Protein AF-A0A7Z7J350-F1 (afdb_monomer_lite)

InterPro domains:
  IPR003439 ABC transporter-like, ATP-binding domain [PF00005] (32-60)
  IPR027417 P-loop containing nucleoside triphosphate hydrolase [G3DSA:3.40.50.300] (2-67)
  IPR027417 P-loop containing nucleoside triphosphate hydrolase [SSF52540] (19-60)

Secondary structure (DSSP, 8-state):
-----EEEEEEEEE-TTS-EEEEEEEEEE-SS-------TTSSHHHHHHHHTT-SPPPTTS---EE--------

pLDDT: mean 73.67, std 17.95, range [35.47, 92.88]

Foldseek 3Di:
DQFFKWWWFQDWAADPVRHTLGGTDTDIGTPDDDDDDDDPPSCSVVVVCVLVVVDDHDPPGDTPRPSVSDPDDD

Organism: Xanthomonas campestris pv. phaseoli (NCBI:txid317013)

Structure (mmCIF, N/CA/C/O backbone):
data_AF-A0A7Z7J350-F1
#
_entry.id   AF-A0A7Z7J350-F1
#
loop_
_atom_site.group_PDB
_atom_site.id
_atom_site.type_symbol
_atom_site.label_atom_id
_atom_site.label_alt_id
_atom_site.label_comp_id
_atom_site.label_asym_id
_atom_site.label_entity_id
_atom_site.label_seq_id
_atom_site.pdbx_PDB_ins_code
_atom_site.Cartn_x
_atom_site.Cartn_y
_atom_site.Cartn_z
_atom_site.occupancy
_atom_site.B_iso_or_equiv
_atom_site.auth_seq_id
_atom_site.auth_comp_id
_atom_site.auth_asym_id
_atom_site.auth_atom_id
_atom_site.pdbx_PDB_model_num
ATOM 1 N N . MET A 1 1 ? -21.756 -5.784 15.719 1.00 50.03 1 MET A N 1
ATOM 2 C CA . MET A 1 1 ? -20.787 -4.681 15.891 1.00 50.03 1 MET A CA 1
ATOM 3 C C . MET A 1 1 ? -19.706 -4.878 14.844 1.00 50.03 1 MET A C 1
ATOM 5 O O . MET A 1 1 ? -19.011 -5.879 14.903 1.00 50.03 1 MET A O 1
ATOM 9 N N . THR A 1 2 ? -19.662 -4.036 13.815 1.00 53.03 2 THR A N 1
ATOM 10 C CA . THR A 1 2 ? -18.682 -4.131 12.725 1.00 53.03 2 THR A CA 1
ATOM 11 C C . THR A 1 2 ? -17.377 -3.481 13.168 1.00 53.03 2 THR A C 1
ATOM 13 O O . THR A 1 2 ? -17.355 -2.295 13.483 1.00 53.03 2 THR A O 1
ATOM 16 N N . CYS A 1 3 ? -16.309 -4.261 13.225 1.00 59.62 3 CYS A N 1
ATOM 17 C CA . CYS A 1 3 ? -14.966 -3.841 13.571 1.00 59.62 3 CYS A CA 1
ATOM 18 C C . CYS A 1 3 ? -14.288 -3.551 12.230 1.00 59.62 3 CYS A C 1
ATOM 20 O O . CYS A 1 3 ? -13.970 -4.505 11.522 1.00 59.62 3 CYS A O 1
ATOM 22 N N . PRO A 1 4 ? -14.196 -2.283 11.795 1.00 74.38 4 PRO A N 1
ATOM 23 C CA . PRO A 1 4 ? -13.557 -1.950 10.532 1.00 74.38 4 PRO A CA 1
ATOM 24 C C . PRO A 1 4 ? -12.111 -2.444 10.528 1.00 74.38 4 PRO A C 1
ATOM 26 O O . PRO A 1 4 ? -11.348 -2.142 11.447 1.00 74.38 4 PRO A O 1
ATOM 29 N N . SER A 1 5 ? -11.755 -3.182 9.483 1.00 78.56 5 SER A N 1
ATOM 30 C CA . SER A 1 5 ? -10.378 -3.496 9.133 1.00 78.56 5 SER A CA 1
ATOM 31 C C . SER A 1 5 ? -10.152 -3.199 7.655 1.00 78.56 5 SER A C 1
ATOM 33 O O . SER A 1 5 ? -11.075 -3.223 6.835 1.00 78.56 5 SER A O 1
ATOM 35 N N . LEU A 1 6 ? -8.912 -2.860 7.326 1.00 83.06 6 LEU A N 1
ATOM 36 C CA . LEU A 1 6 ? -8.473 -2.610 5.964 1.00 83.06 6 LEU A CA 1
ATOM 37 C C . LEU A 1 6 ? -7.560 -3.758 5.554 1.00 83.06 6 LEU A C 1
ATOM 39 O O . LEU A 1 6 ? -6.561 -4.023 6.225 1.00 83.06 6 LEU A O 1
ATOM 43 N N . THR A 1 7 ? -7.910 -4.429 4.457 1.00 82.44 7 THR A N 1
ATOM 44 C CA . THR A 1 7 ? -7.105 -5.525 3.917 1.00 82.44 7 THR A CA 1
ATOM 45 C C . THR A 1 7 ? -6.653 -5.207 2.496 1.00 82.44 7 THR A C 1
ATOM 47 O O . THR A 1 7 ? -7.442 -4.770 1.660 1.00 82.44 7 THR A O 1
ATOM 50 N N . LEU A 1 8 ? -5.368 -5.424 2.244 1.00 82.62 8 LEU A N 1
ATOM 51 C CA . LEU A 1 8 ? -4.778 -5.526 0.919 1.00 82.62 8 LEU A CA 1
ATOM 52 C C . LEU A 1 8 ? -4.376 -6.986 0.715 1.00 82.62 8 LEU A C 1
ATOM 54 O O . LEU A 1 8 ? -3.621 -7.517 1.530 1.00 82.62 8 LEU A O 1
ATOM 58 N N . GLU A 1 9 ? -4.867 -7.609 -0.351 1.00 82.69 9 GLU A N 1
ATOM 59 C CA . GLU A 1 9 ? -4.552 -8.996 -0.707 1.00 82.69 9 GLU A CA 1
ATOM 60 C C . GLU A 1 9 ? -3.873 -9.026 -2.075 1.00 82.69 9 GLU A C 1
ATOM 62 O O . GLU A 1 9 ? -4.371 -8.425 -3.028 1.00 82.69 9 GLU A O 1
ATOM 67 N N . SER A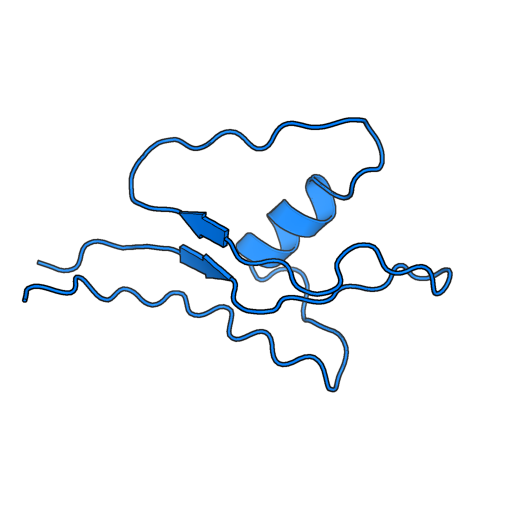 1 10 ? -2.720 -9.693 -2.146 1.00 84.75 10 SER A N 1
ATOM 68 C CA . SER A 1 10 ? -1.918 -9.887 -3.359 1.00 84.75 10 SER A CA 1
ATOM 69 C C . SER A 1 10 ? -1.746 -8.638 -4.226 1.00 84.75 10 SER A C 1
ATOM 71 O O . SER A 1 10 ? -1.850 -8.671 -5.454 1.00 84.75 10 SER A O 1
ATOM 73 N N . VAL A 1 11 ? -1.448 -7.508 -3.579 1.00 82.00 11 VAL A N 1
ATOM 74 C CA . VAL A 1 11 ? -1.255 -6.240 -4.281 1.00 82.00 11 VAL A CA 1
ATOM 75 C C . VAL A 1 11 ? 0.088 -6.234 -5.000 1.00 82.00 11 VAL A C 1
ATOM 77 O O . VAL A 1 11 ? 1.149 -6.369 -4.383 1.00 82.00 11 VAL A O 1
ATOM 80 N N . ALA A 1 12 ? 0.030 -5.989 -6.307 1.00 83.75 12 ALA A N 1
ATOM 81 C CA . ALA A 1 12 ? 1.184 -5.721 -7.147 1.00 83.75 12 ALA A CA 1
ATOM 82 C C . ALA A 1 12 ? 1.158 -4.270 -7.645 1.00 83.75 12 ALA A C 1
ATOM 84 O O . ALA A 1 12 ? 0.115 -3.742 -8.033 1.00 83.75 12 ALA A O 1
ATOM 85 N N . TYR A 1 13 ? 2.320 -3.619 -7.646 1.00 83.00 13 TYR A N 1
ATOM 86 C CA . TYR A 1 13 ? 2.485 -2.268 -8.170 1.00 83.00 13 TYR A CA 1
ATOM 87 C C . TYR A 1 13 ? 3.825 -2.151 -8.881 1.00 83.00 13 TYR A C 1
ATOM 89 O O . TYR A 1 13 ? 4.863 -2.518 -8.330 1.00 83.00 13 TYR A O 1
ATOM 97 N N . VAL A 1 14 ? 3.796 -1.605 -10.090 1.00 85.00 14 VAL A N 1
ATOM 98 C CA . VAL A 1 14 ? 4.973 -1.384 -10.929 1.00 85.00 14 VAL A CA 1
ATOM 99 C C . VAL A 1 14 ? 5.177 0.119 -11.067 1.00 85.00 14 VAL A C 1
ATOM 101 O O . VAL A 1 14 ? 4.224 0.871 -11.283 1.00 85.00 14 VAL A O 1
ATOM 104 N N . LEU A 1 15 ? 6.414 0.569 -10.885 1.00 83.44 15 LEU A N 1
ATOM 105 C CA . LEU A 1 15 ? 6.788 1.963 -11.079 1.00 83.44 15 LEU A CA 1
ATOM 106 C C . LEU A 1 15 ? 6.726 2.339 -12.571 1.00 83.44 15 LEU A C 1
ATOM 108 O O . LEU A 1 15 ? 6.790 1.468 -13.437 1.00 83.44 15 LEU A O 1
ATOM 112 N N . PRO A 1 16 ? 6.647 3.639 -12.907 1.00 79.25 16 PRO A N 1
ATOM 113 C CA . PRO A 1 16 ? 6.638 4.086 -14.303 1.00 79.25 16 PRO A CA 1
ATOM 114 C C . PRO A 1 16 ? 7.870 3.663 -15.119 1.00 79.25 16 PRO A C 1
ATOM 116 O O . PRO A 1 16 ? 7.807 3.633 -16.343 1.00 79.25 16 PRO A O 1
ATOM 119 N N . ASP A 1 17 ? 8.982 3.337 -14.456 1.00 83.12 17 ASP A N 1
ATOM 120 C CA . ASP A 1 17 ? 10.207 2.820 -15.077 1.00 83.12 17 ASP A CA 1
ATOM 121 C C . ASP A 1 17 ? 10.153 1.309 -15.387 1.00 83.12 17 ASP A C 1
ATOM 123 O O . ASP A 1 17 ? 11.118 0.745 -15.898 1.00 83.12 17 ASP A O 1
ATOM 127 N N . GLY A 1 18 ? 9.029 0.649 -15.087 1.00 82.31 18 GLY A N 1
ATOM 128 C CA . GLY A 1 18 ? 8.820 -0.782 -15.295 1.00 82.31 18 GLY A CA 1
ATOM 129 C C . GLY A 1 18 ? 9.340 -1.666 -14.162 1.00 82.31 18 GLY A C 1
ATOM 130 O O . GLY A 1 18 ? 9.143 -2.881 -14.207 1.00 82.31 18 GLY A O 1
ATOM 131 N N . SER A 1 19 ? 9.975 -1.101 -13.132 1.00 84.62 19 SER A N 1
ATOM 132 C CA . SER A 1 19 ? 10.457 -1.882 -11.995 1.00 84.62 19 SER A CA 1
ATOM 133 C C . SER A 1 19 ? 9.312 -2.241 -11.031 1.00 84.62 19 SER A C 1
ATOM 135 O O . SER A 1 19 ? 8.474 -1.391 -10.705 1.00 84.62 19 SER A O 1
ATOM 137 N N . PRO A 1 20 ? 9.219 -3.501 -10.561 1.00 83.94 20 PRO A N 1
ATOM 138 C CA . PRO A 1 20 ? 8.204 -3.885 -9.589 1.00 83.94 20 PRO A CA 1
ATOM 139 C C . PRO A 1 20 ? 8.520 -3.258 -8.225 1.00 83.94 20 PRO A C 1
ATOM 141 O O . PRO A 1 20 ? 9.586 -3.489 -7.656 1.00 83.94 20 PRO A O 1
ATOM 144 N N . LEU A 1 21 ? 7.576 -2.487 -7.686 1.00 87.31 21 LEU A N 1
ATOM 145 C CA . LEU A 1 21 ? 7.637 -1.955 -6.323 1.00 87.31 21 LEU A CA 1
ATOM 146 C C . LEU A 1 21 ? 7.078 -2.964 -5.317 1.00 87.31 21 LEU A C 1
ATOM 148 O O . LEU A 1 21 ? 7.668 -3.185 -4.264 1.00 87.31 21 LEU A O 1
ATOM 152 N N . PHE A 1 22 ? 5.946 -3.579 -5.669 1.00 86.81 22 PHE A N 1
ATOM 153 C CA . PHE A 1 22 ? 5.275 -4.634 -4.911 1.00 86.81 22 PHE A CA 1
ATOM 154 C C . PHE A 1 22 ? 4.863 -5.750 -5.875 1.00 86.81 22 PHE A C 1
ATOM 156 O O . PHE A 1 22 ? 4.440 -5.460 -6.994 1.00 86.81 22 PHE A O 1
ATOM 163 N N . SER A 1 23 ? 4.962 -7.008 -5.451 1.00 83.12 23 SER A N 1
ATOM 164 C CA . SER A 1 23 ? 4.607 -8.175 -6.274 1.00 83.12 23 SER A CA 1
ATOM 165 C C . SER A 1 23 ? 3.535 -9.073 -5.654 1.00 83.12 23 SER A C 1
ATOM 167 O O . SER A 1 23 ? 2.809 -9.721 -6.396 1.00 83.12 23 SER A O 1
ATOM 169 N N . ASP A 1 24 ? 3.427 -9.108 -4.326 1.00 83.88 24 ASP A N 1
ATOM 170 C CA . ASP A 1 24 ? 2.434 -9.901 -3.585 1.00 83.88 24 ASP A CA 1
ATOM 171 C C . ASP A 1 24 ? 2.277 -9.331 -2.165 1.00 83.88 24 ASP A C 1
ATOM 173 O O . ASP A 1 24 ? 2.590 -9.959 -1.149 1.00 83.88 24 ASP A O 1
ATOM 177 N N . LEU A 1 25 ? 1.919 -8.048 -2.091 1.00 83.50 25 LEU A N 1
ATOM 178 C CA . LEU A 1 25 ? 1.821 -7.353 -0.816 1.00 83.50 25 LEU A CA 1
ATOM 179 C C . LEU A 1 25 ? 0.490 -7.681 -0.137 1.00 83.50 25 LEU A C 1
ATOM 181 O O . LEU A 1 25 ? -0.578 -7.330 -0.637 1.00 83.50 25 LEU A O 1
ATOM 185 N N . ASN A 1 26 ? 0.593 -8.306 1.035 1.00 84.12 26 ASN A N 1
ATOM 186 C CA . ASN A 1 26 ? -0.532 -8.681 1.881 1.00 84.12 26 ASN A CA 1
ATOM 187 C C . ASN A 1 26 ? -0.455 -7.900 3.196 1.00 84.12 26 ASN A C 1
ATOM 189 O O . ASN A 1 26 ? 0.521 -8.020 3.940 1.00 84.12 26 ASN A O 1
ATOM 193 N N . ILE A 1 27 ? -1.458 -7.067 3.467 1.00 85.75 27 ILE A N 1
ATOM 194 C CA . ILE A 1 27 ? -1.507 -6.212 4.658 1.00 85.75 27 ILE A CA 1
ATOM 195 C C . ILE A 1 27 ? -2.899 -6.278 5.265 1.00 85.75 27 ILE A C 1
ATOM 197 O O . ILE A 1 27 ? -3.892 -6.096 4.570 1.00 85.75 27 ILE A O 1
ATOM 201 N N . HIS A 1 28 ? -2.953 -6.455 6.582 1.00 86.38 28 HIS A N 1
ATOM 202 C CA . HIS A 1 28 ? -4.171 -6.344 7.370 1.00 86.38 28 HIS A CA 1
ATOM 203 C C . HIS A 1 28 ? -3.963 -5.297 8.464 1.00 86.38 28 HIS A C 1
ATOM 205 O O . HIS A 1 28 ? -3.074 -5.441 9.306 1.00 86.38 28 HIS A O 1
ATOM 211 N N . ILE A 1 29 ? -4.772 -4.241 8.438 1.00 86.31 29 ILE A N 1
ATOM 212 C CA . ILE A 1 29 ? -4.766 -3.163 9.428 1.00 86.31 29 ILE A CA 1
ATOM 213 C C . ILE A 1 29 ? -6.083 -3.236 10.191 1.00 86.31 29 ILE A C 1
ATOM 215 O O . ILE A 1 29 ? -7.162 -3.139 9.605 1.00 86.31 29 ILE A O 1
ATOM 219 N N . ASP A 1 30 ? -5.980 -3.432 11.502 1.00 86.81 30 ASP A N 1
ATOM 220 C CA . ASP A 1 30 ? -7.113 -3.392 12.417 1.00 86.81 30 ASP A CA 1
ATOM 221 C C . ASP A 1 30 ? -7.331 -1.959 12.942 1.00 86.81 30 ASP A C 1
ATOM 223 O O . ASP A 1 30 ? -6.876 -0.974 12.364 1.00 86.81 30 ASP A O 1
ATOM 227 N N . GLN A 1 31 ? -8.051 -1.816 14.050 1.00 84.94 31 GLN A N 1
ATOM 228 C CA . GLN A 1 31 ? -8.349 -0.508 14.635 1.00 84.94 31 GLN A CA 1
ATOM 229 C C . GLN A 1 31 ? -7.158 0.137 15.365 1.00 84.94 31 GLN A C 1
ATOM 231 O O . GLN A 1 31 ? -7.293 1.238 15.903 1.00 84.94 31 GLN A O 1
ATOM 236 N N . ARG A 1 32 ? -6.004 -0.536 15.451 1.00 87.69 32 ARG A N 1
ATOM 237 C CA . ARG A 1 32 ? -4.836 -0.021 16.167 1.00 87.69 32 ARG A CA 1
ATOM 238 C C . ARG A 1 32 ? -4.060 0.951 15.290 1.00 87.69 32 ARG A C 1
ATOM 240 O O . ARG A 1 32 ? -3.886 0.753 14.087 1.00 87.69 32 ARG A O 1
ATOM 247 N N . ALA A 1 33 ? -3.515 1.986 15.925 1.00 85.81 33 AL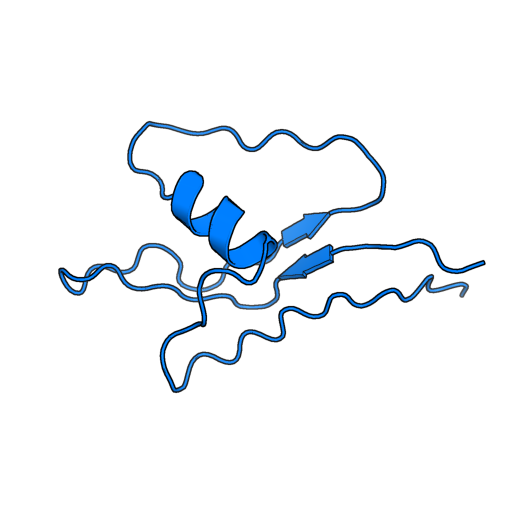A A N 1
ATOM 248 C CA . ALA A 1 33 ? -2.597 2.901 15.265 1.00 85.81 33 ALA A CA 1
ATOM 249 C C . ALA A 1 33 ? -1.373 2.126 14.751 1.00 85.81 33 ALA A C 1
ATOM 251 O O . ALA A 1 33 ? -0.583 1.601 15.536 1.00 85.81 33 ALA A O 1
ATOM 252 N N . THR A 1 34 ? -1.233 2.058 13.428 1.00 87.94 34 THR A N 1
ATOM 253 C CA . THR A 1 34 ? -0.172 1.309 12.752 1.00 87.94 34 THR A CA 1
ATOM 254 C C . THR A 1 34 ? 0.745 2.279 12.016 1.00 87.94 34 THR A C 1
ATOM 256 O O . 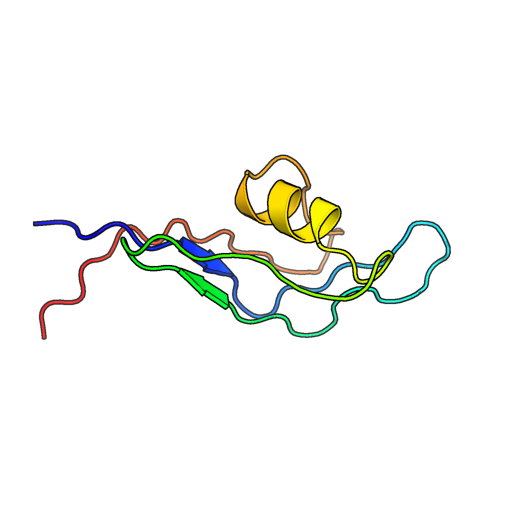THR A 1 34 ? 0.292 3.100 11.221 1.00 87.94 34 THR A O 1
ATOM 259 N N . GLY A 1 35 ? 2.047 2.205 12.296 1.00 89.69 35 GLY A N 1
ATOM 260 C CA . GLY A 1 35 ? 3.061 3.028 11.640 1.00 89.69 35 GLY A CA 1
ATOM 261 C C . GLY A 1 35 ? 3.678 2.316 10.439 1.00 89.69 35 GLY A C 1
ATOM 262 O O . GLY A 1 35 ? 4.134 1.182 10.5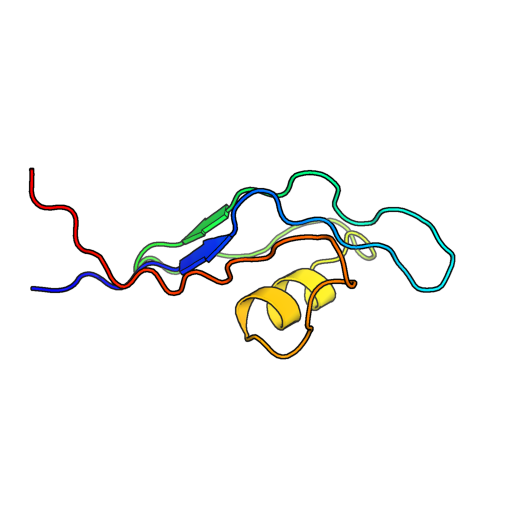57 1.00 89.69 35 GLY A O 1
ATOM 263 N N . LEU A 1 36 ? 3.753 3.000 9.296 1.00 89.06 36 LEU A N 1
ATOM 264 C CA . LEU A 1 36 ? 4.464 2.510 8.116 1.00 89.06 36 LEU A CA 1
ATOM 265 C C . LEU A 1 36 ? 5.922 2.990 8.132 1.00 89.06 36 LEU A C 1
ATOM 267 O O . LEU A 1 36 ? 6.203 4.170 7.912 1.00 89.06 36 LEU A O 1
ATOM 271 N N . VAL A 1 37 ? 6.860 2.071 8.360 1.00 90.75 37 VAL A N 1
ATOM 272 C CA . VAL A 1 37 ? 8.300 2.362 8.469 1.00 90.75 37 VAL A CA 1
ATOM 273 C C . VAL A 1 37 ? 9.110 1.659 7.381 1.00 90.75 37 VAL A C 1
ATOM 275 O O . VAL A 1 37 ? 8.708 0.633 6.844 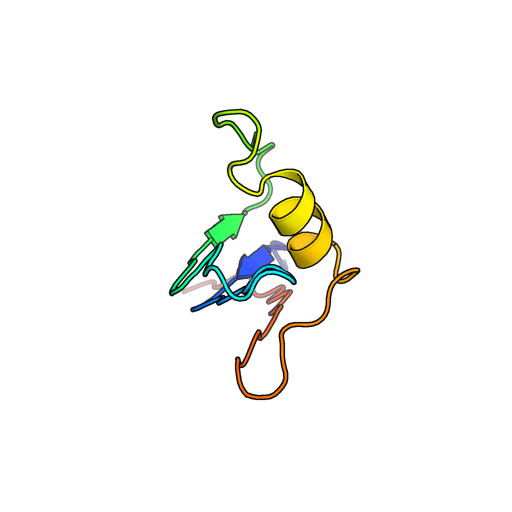1.00 90.75 37 VAL A O 1
ATOM 278 N N . GLY A 1 38 ? 10.265 2.226 7.029 1.00 88.06 38 GLY A N 1
ATOM 279 C CA . GLY A 1 38 ? 11.159 1.674 6.009 1.00 88.06 38 GLY A CA 1
ATOM 280 C C . GLY A 1 38 ? 12.066 2.735 5.393 1.00 88.06 38 GLY A C 1
ATOM 281 O O . GLY A 1 38 ? 11.869 3.936 5.604 1.00 88.06 38 GLY A O 1
ATOM 282 N N . ARG A 1 39 ? 13.052 2.306 4.599 1.00 91.81 39 ARG A N 1
ATOM 283 C CA . ARG A 1 39 ? 14.006 3.207 3.927 1.00 91.81 39 ARG A CA 1
ATOM 284 C C . ARG A 1 39 ? 13.300 4.186 2.980 1.00 91.81 39 ARG A C 1
ATOM 286 O O . ARG A 1 39 ? 12.174 3.954 2.529 1.00 91.81 39 ARG A O 1
ATOM 293 N N . ASN A 1 40 ? 13.942 5.311 2.686 1.00 87.81 40 ASN A N 1
ATOM 294 C CA . ASN A 1 40 ? 13.455 6.213 1.642 1.00 87.81 40 ASN A CA 1
ATOM 295 C C . ASN A 1 40 ? 13.496 5.501 0.285 1.00 87.81 40 ASN A C 1
ATOM 297 O O . ASN A 1 40 ? 14.410 4.725 0.027 1.00 87.81 40 ASN A O 1
ATOM 301 N N . GLY A 1 41 ? 12.466 5.713 -0.535 1.00 85.12 41 GLY A N 1
ATOM 302 C CA . GLY A 1 41 ? 12.324 5.051 -1.836 1.00 85.12 41 GLY A CA 1
ATOM 303 C C . GLY A 1 41 ? 11.649 3.673 -1.821 1.00 85.12 41 GLY A C 1
ATOM 304 O O . GLY A 1 41 ? 11.272 3.200 -2.879 1.00 85.12 41 GLY A O 1
ATOM 305 N N . VAL A 1 42 ? 11.386 3.056 -0.659 1.00 87.31 42 VAL A N 1
ATOM 306 C CA . VAL A 1 42 ? 10.767 1.706 -0.587 1.00 87.31 42 VAL A CA 1
ATOM 307 C C . VAL A 1 42 ? 9.266 1.664 -0.941 1.00 87.31 42 VAL A C 1
ATOM 309 O O . VAL A 1 42 ? 8.624 0.632 -0.811 1.00 87.31 42 VAL A O 1
ATOM 312 N N . GLY A 1 43 ? 8.666 2.793 -1.334 1.00 88.69 43 GLY A N 1
ATOM 313 C CA . GLY A 1 43 ? 7.255 2.829 -1.741 1.00 88.69 43 GLY A CA 1
ATOM 314 C C . GLY A 1 43 ? 6.240 3.176 -0.650 1.00 88.69 43 GLY A C 1
ATOM 315 O O . GLY A 1 43 ? 5.047 3.025 -0.879 1.00 88.69 43 GLY A O 1
ATOM 316 N N . LYS A 1 44 ? 6.660 3.701 0.512 1.00 92.88 44 LYS A N 1
ATOM 317 C CA . LYS A 1 44 ? 5.733 4.057 1.611 1.00 92.88 44 LYS A CA 1
ATOM 318 C C . LYS A 1 44 ? 4.597 4.995 1.182 1.00 92.88 44 LYS A C 1
ATOM 320 O O . LYS A 1 44 ? 3.442 4.749 1.501 1.00 92.88 44 LYS A O 1
ATOM 325 N N . SER A 1 45 ? 4.919 6.055 0.438 1.00 90.62 45 SER A N 1
ATOM 326 C CA . SER A 1 45 ? 3.917 7.012 -0.053 1.00 90.62 45 SER A CA 1
ATOM 327 C C . SER A 1 45 ? 2.989 6.395 -1.100 1.00 90.62 45 SER A C 1
ATOM 329 O O . SER A 1 45 ? 1.817 6.748 -1.157 1.00 90.62 45 SER A O 1
ATOM 331 N N . VAL A 1 46 ? 3.496 5.455 -1.906 1.00 88.94 46 VAL A N 1
ATOM 332 C CA . VAL A 1 46 ? 2.678 4.692 -2.860 1.00 88.94 46 VAL A CA 1
ATOM 333 C C . VAL A 1 46 ? 1.709 3.794 -2.098 1.00 88.94 46 VAL A C 1
ATOM 335 O O . VAL A 1 46 ? 0.518 3.814 -2.380 1.00 88.94 46 VAL A O 1
ATOM 338 N N . LEU A 1 47 ? 2.190 3.087 -1.073 1.00 88.12 47 LEU A N 1
ATOM 339 C CA . LEU A 1 47 ? 1.352 2.251 -0.223 1.00 88.12 47 LEU A CA 1
ATOM 340 C C . LEU A 1 47 ? 0.268 3.060 0.498 1.00 88.12 47 LEU A C 1
ATOM 342 O O . LEU A 1 47 ? -0.888 2.659 0.490 1.00 88.12 47 LEU A O 1
ATOM 346 N N . ALA A 1 48 ? 0.608 4.220 1.065 1.00 88.62 48 ALA A N 1
ATOM 347 C CA . ALA A 1 48 ? -0.371 5.098 1.707 1.00 88.62 48 ALA A CA 1
ATOM 348 C C . ALA A 1 48 ? -1.485 5.535 0.739 1.00 88.62 48 ALA A C 1
ATOM 350 O O . ALA A 1 48 ? -2.657 5.522 1.102 1.00 88.62 48 ALA A O 1
ATOM 351 N N . ARG A 1 49 ? -1.133 5.856 -0.511 1.00 86.38 49 ARG A N 1
ATOM 352 C CA . ARG A 1 49 ? -2.102 6.207 -1.558 1.00 86.38 49 ARG A CA 1
ATOM 353 C C . ARG A 1 49 ? -2.949 5.022 -2.021 1.00 86.38 49 ARG A C 1
ATOM 355 O O . ARG A 1 49 ? -4.130 5.206 -2.290 1.00 86.38 49 ARG A O 1
ATOM 362 N N . LEU A 1 50 ? -2.373 3.820 -2.090 1.00 82.88 50 LEU A N 1
ATOM 363 C CA . LEU A 1 50 ? -3.119 2.585 -2.366 1.00 82.88 50 LEU A CA 1
ATOM 364 C C . LEU A 1 50 ? -4.145 2.309 -1.256 1.00 82.88 50 LEU A C 1
ATOM 366 O O . LEU A 1 50 ? -5.306 2.047 -1.547 1.00 82.88 50 LEU A O 1
ATOM 370 N N . LEU A 1 51 ? -3.738 2.441 0.012 1.00 82.00 51 LEU A N 1
ATOM 371 C CA . LEU A 1 51 ? -4.621 2.299 1.177 1.00 82.00 51 LEU A CA 1
ATOM 372 C C . LEU A 1 51 ? -5.736 3.362 1.199 1.00 82.00 51 LEU A C 1
ATOM 374 O O . LEU A 1 51 ? -6.850 3.067 1.621 1.00 82.00 51 LEU A O 1
ATOM 378 N N . ALA A 1 52 ? -5.450 4.580 0.729 1.00 83.75 52 ALA A N 1
ATOM 379 C CA . ALA A 1 52 ? -6.424 5.666 0.602 1.00 83.75 52 ALA A CA 1
ATOM 380 C C . ALA A 1 52 ? -7.347 5.538 -0.629 1.00 83.75 52 ALA A C 1
ATOM 382 O O . ALA A 1 52 ? -8.271 6.335 -0.779 1.00 83.75 52 ALA A O 1
ATOM 383 N N . GLY A 1 53 ? -7.102 4.570 -1.521 1.00 78.38 53 GLY A N 1
ATOM 384 C CA . GLY A 1 53 ? -7.837 4.424 -2.781 1.00 78.38 53 GLY A CA 1
ATOM 385 C C . GLY A 1 53 ? -7.520 5.499 -3.832 1.00 78.38 53 GLY A C 1
ATOM 386 O O . GLY A 1 53 ? -8.234 5.610 -4.823 1.00 78.38 53 GLY A O 1
ATOM 387 N N . GLU A 1 54 ? -6.459 6.288 -3.642 1.00 80.62 54 GLU A N 1
ATOM 388 C CA . GLU A 1 54 ? -6.028 7.342 -4.576 1.00 80.62 54 GLU A CA 1
ATOM 389 C C . GLU A 1 54 ? -5.255 6.791 -5.781 1.00 80.62 54 GLU A C 1
ATOM 391 O O . GLU A 1 54 ? -5.180 7.432 -6.829 1.00 80.62 54 GLU A O 1
ATOM 396 N N . LEU A 1 55 ? -4.649 5.612 -5.631 1.00 73.62 55 LEU A N 1
ATOM 397 C CA . LEU A 1 55 ? -3.985 4.901 -6.717 1.00 73.62 55 LEU A CA 1
ATOM 398 C C . LEU A 1 55 ? -4.778 3.644 -7.045 1.00 73.62 55 LEU A C 1
ATOM 400 O O . LEU A 1 55 ? -4.976 2.781 -6.192 1.00 73.62 55 LEU A O 1
ATOM 404 N N . LEU A 1 56 ? -5.205 3.544 -8.301 1.00 64.25 56 LEU A N 1
ATOM 405 C CA . LEU A 1 56 ? -5.780 2.322 -8.835 1.00 64.25 56 LEU A CA 1
ATOM 406 C C . LEU A 1 56 ? -4.648 1.377 -9.266 1.00 64.25 56 LEU A C 1
ATOM 408 O O . LEU A 1 56 ? -3.617 1.837 -9.767 1.00 64.25 56 LEU A O 1
ATOM 412 N N . PRO A 1 57 ? -4.818 0.063 -9.093 1.00 58.25 57 PRO A N 1
ATOM 413 C CA . PRO A 1 57 ? -3.851 -0.918 -9.561 1.00 58.25 57 PRO A CA 1
ATOM 414 C C . PRO A 1 57 ? -3.841 -0.948 -11.083 1.00 58.25 57 PRO A C 1
ATOM 416 O O . PRO A 1 57 ? -4.843 -0.652 -11.736 1.00 58.25 57 PRO A O 1
ATOM 419 N N . VAL A 1 58 ? -2.712 -1.351 -11.652 1.00 53.47 58 VAL A N 1
ATOM 420 C CA . VAL A 1 58 ? -2.583 -1.566 -13.096 1.00 53.47 58 VAL A CA 1
ATOM 421 C C . VAL A 1 58 ? -3.623 -2.589 -13.596 1.00 53.47 58 VAL A C 1
ATOM 423 O O . VAL A 1 58 ? -3.942 -3.538 -12.871 1.00 53.47 58 VAL A O 1
ATOM 426 N N . PRO A 1 59 ? -4.148 -2.443 -14.830 1.00 41.06 59 PRO A N 1
ATOM 427 C CA . PRO A 1 59 ? -5.174 -3.334 -15.364 1.00 41.06 59 PRO A CA 1
ATOM 428 C C . PRO A 1 59 ? -4.646 -4.773 -15.412 1.00 41.06 59 PRO A C 1
ATOM 430 O O . PRO A 1 59 ? -3.649 -5.043 -16.077 1.00 41.06 59 PRO A O 1
ATOM 433 N N . GLY A 1 60 ? -5.299 -5.690 -14.694 1.00 43.94 60 GLY A N 1
ATOM 434 C CA . GLY A 1 60 ? -4.903 -7.103 -14.601 1.00 43.94 60 GLY A CA 1
ATOM 435 C C . GLY A 1 60 ? -4.295 -7.519 -13.258 1.00 43.94 60 GLY A C 1
ATOM 436 O O . GLY A 1 60 ? -4.232 -8.712 -12.980 1.00 43.94 60 GLY A O 1
ATOM 437 N N . GLY A 1 61 ? -3.925 -6.566 -12.395 1.00 44.59 61 GLY A N 1
ATOM 438 C CA . GLY A 1 61 ? -3.693 -6.817 -10.973 1.00 44.59 61 GLY A CA 1
ATOM 439 C C . GLY A 1 61 ? -4.991 -6.570 -10.217 1.00 44.59 61 GLY A C 1
ATOM 440 O O . GLY A 1 61 ? -5.409 -5.425 -10.062 1.00 44.59 61 GLY A O 1
ATOM 441 N N . ALA A 1 62 ? -5.674 -7.627 -9.788 1.00 40.47 62 ALA A N 1
ATOM 442 C CA . ALA A 1 62 ? -6.854 -7.478 -8.952 1.00 40.47 62 ALA A CA 1
ATOM 443 C C . ALA A 1 62 ? -6.435 -6.904 -7.589 1.00 40.47 62 ALA A C 1
ATOM 445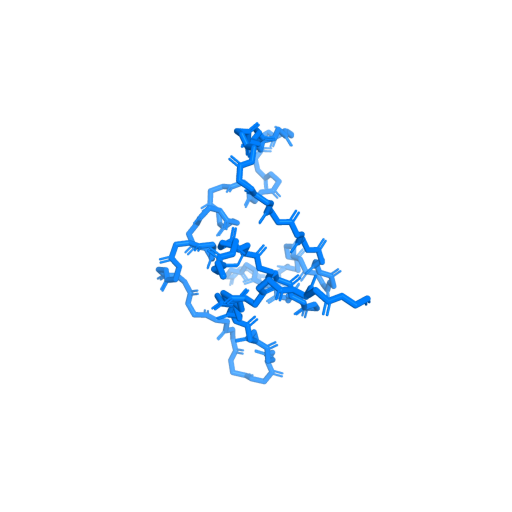 O O . ALA A 1 62 ? -6.109 -7.669 -6.693 1.00 40.47 62 ALA A O 1
ATOM 446 N N . CYS A 1 63 ? -6.465 -5.581 -7.388 1.00 42.38 63 CYS A N 1
ATOM 447 C CA . CYS A 1 63 ? -6.637 -5.100 -6.019 1.00 42.38 63 CYS A CA 1
ATOM 448 C C . CYS A 1 63 ? -8.123 -5.051 -5.740 1.00 42.38 63 CYS A C 1
ATOM 450 O O . CYS A 1 63 ? -8.821 -4.094 -6.079 1.00 42.38 63 CYS A O 1
ATOM 452 N N . ALA A 1 64 ? -8.587 -6.071 -5.036 1.00 41.78 64 ALA A N 1
ATOM 453 C CA . ALA A 1 64 ? -9.612 -5.809 -4.060 1.00 41.78 64 ALA A CA 1
ATOM 454 C C . ALA A 1 64 ? -8.947 -4.949 -2.973 1.00 41.78 64 ALA A C 1
ATOM 456 O O . ALA A 1 64 ? -8.322 -5.471 -2.054 1.00 41.78 64 ALA A O 1
ATOM 457 N N . VAL A 1 65 ? -9.071 -3.617 -3.055 1.00 44.47 65 VAL A N 1
ATOM 458 C CA . VAL A 1 65 ? -9.089 -2.825 -1.817 1.00 44.47 65 VAL A CA 1
ATOM 459 C C . VAL A 1 65 ? -10.409 -3.187 -1.158 1.00 44.47 65 VAL A C 1
ATOM 461 O O . VAL A 1 65 ? -11.419 -2.493 -1.268 1.00 44.47 65 VAL A O 1
ATOM 464 N N . ALA A 1 66 ? -10.432 -4.369 -0.554 1.00 43.69 66 ALA A N 1
ATOM 465 C CA . ALA A 1 66 ? -11.517 -4.765 0.292 1.00 43.69 66 ALA A CA 1
ATOM 466 C C . ALA A 1 66 ? -11.312 -3.953 1.568 1.00 43.69 66 ALA A C 1
ATOM 468 O O . ALA A 1 66 ? -10.624 -4.365 2.504 1.00 43.69 66 ALA A O 1
ATOM 469 N N . ALA A 1 67 ? -11.964 -2.791 1.631 1.00 47.09 67 ALA A N 1
ATOM 470 C CA . ALA A 1 67 ? -12.460 -2.275 2.898 1.00 47.09 67 ALA A CA 1
ATOM 471 C C . ALA A 1 67 ? -13.522 -3.269 3.404 1.00 47.09 67 ALA A C 1
ATOM 473 O O . ALA A 1 67 ? -14.723 -3.000 3.430 1.00 47.09 67 ALA A O 1
ATOM 474 N N . CYS A 1 68 ? -13.074 -4.489 3.705 1.00 39.38 68 CYS A N 1
ATOM 475 C CA . CYS A 1 68 ? -13.868 -5.566 4.235 1.00 39.38 68 CYS A CA 1
ATOM 476 C C . CYS A 1 68 ? -14.150 -5.161 5.672 1.00 39.38 68 CYS A C 1
ATOM 478 O O . CYS A 1 68 ? -13.415 -5.494 6.594 1.00 39.38 68 CYS A O 1
ATOM 480 N N . THR A 1 69 ? -15.211 -4.381 5.856 1.00 47.50 69 THR A N 1
ATOM 481 C CA . THR A 1 69 ? -15.705 -3.985 7.173 1.00 47.50 69 THR A CA 1
ATOM 482 C C . THR A 1 69 ? -16.406 -5.194 7.803 1.00 47.50 69 THR A C 1
ATOM 484 O O . THR A 1 69 ? -17.588 -5.147 8.131 1.00 47.50 69 THR A O 1
ATOM 487 N N . THR A 1 70 ? -15.714 -6.326 7.913 1.00 47.09 70 THR A N 1
ATOM 488 C CA . THR A 1 70 ? -16.306 -7.582 8.363 1.00 47.09 70 THR A CA 1
ATOM 489 C C . THR A 1 70 ? -15.701 -7.928 9.709 1.00 47.09 70 THR A C 1
ATOM 491 O O . THR A 1 70 ? -14.611 -8.487 9.792 1.00 47.09 70 THR A O 1
ATOM 494 N N . CYS A 1 71 ? -16.433 -7.624 10.786 1.00 49.94 71 CYS A N 1
ATOM 495 C CA . CYS A 1 71 ? -16.149 -8.273 12.062 1.00 49.94 71 CYS A CA 1
ATOM 496 C C . CYS A 1 71 ? -16.519 -9.755 11.890 1.00 49.94 71 CYS A C 1
ATOM 498 O O . CYS A 1 71 ? -17.703 -10.095 11.890 1.00 49.94 71 CYS A O 1
ATOM 500 N N . ARG A 1 72 ? -15.528 -10.632 11.681 1.00 49.09 72 ARG A N 1
ATOM 501 C CA . ARG A 1 72 ? -15.725 -12.078 11.831 1.00 49.09 72 ARG A CA 1
ATOM 502 C C . ARG A 1 72 ? -15.938 -12.351 13.317 1.00 49.09 72 ARG A C 1
ATOM 504 O O . ARG A 1 72 ? -15.005 -12.240 14.104 1.00 49.09 72 ARG A O 1
ATOM 511 N N . ASN A 1 73 ? -17.178 -12.650 13.685 1.00 35.47 73 ASN A N 1
ATOM 512 C CA . ASN A 1 73 ? -17.519 -13.253 14.965 1.00 35.47 73 ASN A CA 1
ATOM 513 C C . ASN A 1 73 ? -17.779 -14.735 14.669 1.00 35.47 73 ASN A C 1
ATOM 515 O O . ASN A 1 73 ? -18.731 -15.042 13.949 1.00 35.47 73 ASN A O 1
ATOM 519 N N . GLY A 1 74 ? -16.894 -15.612 15.141 1.00 40.91 74 GLY A N 1
ATOM 520 C CA . GLY A 1 74 ? -16.913 -17.053 14.880 1.00 40.91 74 GLY A CA 1
ATOM 521 C C . GLY A 1 74 ? -15.512 -17.628 14.885 1.00 40.91 74 GLY A C 1
ATOM 522 O O . GLY A 1 74 ? -14.913 -17.659 13.788 1.00 40.91 74 GLY A O 1
#

Radius of gyration: 13.38 Å; chains: 1; bounding box: 35×24×32 Å

Sequence (74 aa):
MTCPSLTLESVAYVLPDGSPLFSDLNIHIDQRATGLVGRNGVGKSVLARLLAGELLPVPGGACAVAACTTCRNG